Protein AF-A0A0C9QD74-F1 (afdb_monomer)

Structure (mmCIF, N/CA/C/O backbone):
data_AF-A0A0C9QD74-F1
#
_entry.id   AF-A0A0C9QD74-F1
#
loop_
_atom_site.group_PDB
_atom_site.id
_atom_site.type_symbol
_atom_site.label_atom_id
_atom_site.label_alt_id
_atom_site.label_comp_id
_atom_site.label_asym_id
_atom_site.label_entity_id
_atom_site.label_seq_id
_atom_site.pdbx_PDB_ins_code
_atom_site.Cartn_x
_atom_site.Cartn_y
_atom_site.Cartn_z
_atom_site.occupancy
_atom_site.B_iso_or_equiv
_atom_site.auth_seq_id
_atom_site.auth_comp_id
_atom_site.auth_asym_id
_atom_site.auth_atom_id
_atom_site.pdbx_PDB_model_num
ATOM 1 N N . MET A 1 1 ? 35.739 -13.649 -5.337 1.00 72.06 1 MET A N 1
ATOM 2 C CA . MET A 1 1 ? 34.705 -13.111 -6.242 1.00 72.06 1 MET A CA 1
ATOM 3 C C . MET A 1 1 ? 34.814 -11.606 -6.161 1.00 72.06 1 MET A C 1
ATOM 5 O O . MET A 1 1 ? 34.795 -11.092 -5.049 1.00 72.06 1 MET A O 1
ATOM 9 N N . ASP A 1 2 ? 35.013 -10.937 -7.292 1.00 87.44 2 ASP A N 1
ATOM 10 C CA . ASP A 1 2 ? 35.153 -9.480 -7.316 1.00 87.44 2 ASP A CA 1
ATOM 11 C C . ASP A 1 2 ? 33.812 -8.792 -7.042 1.00 87.44 2 ASP A C 1
ATOM 13 O O . ASP A 1 2 ? 32.740 -9.355 -7.281 1.00 87.44 2 ASP A O 1
ATOM 17 N N . MET A 1 3 ? 33.877 -7.567 -6.521 1.00 94.50 3 MET A N 1
ATOM 18 C CA . MET A 1 3 ? 32.694 -6.753 -6.242 1.00 94.50 3 MET A CA 1
ATOM 19 C C . MET A 1 3 ? 31.938 -6.413 -7.539 1.00 94.50 3 MET A C 1
ATOM 21 O O . MET A 1 3 ? 32.569 -6.096 -8.552 1.00 94.50 3 MET A O 1
ATOM 25 N N . PRO A 1 4 ? 30.590 -6.421 -7.534 1.00 94.62 4 PRO A N 1
ATOM 26 C CA . PRO A 1 4 ? 29.811 -6.018 -8.698 1.00 94.62 4 PRO A CA 1
ATOM 27 C C . PRO A 1 4 ? 29.978 -4.52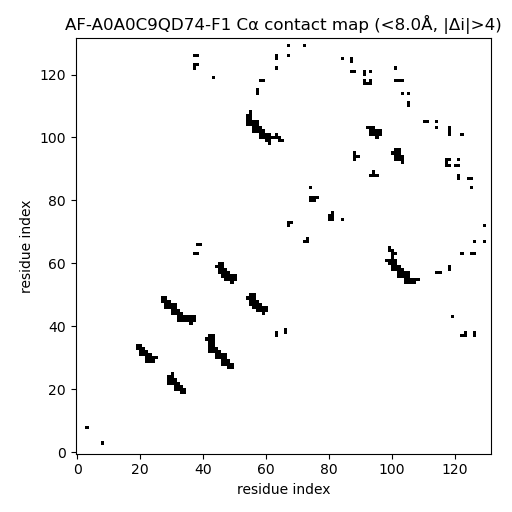1 -8.989 1.00 94.62 4 PRO A C 1
ATOM 29 O O . PRO A 1 4 ? 30.132 -3.701 -8.084 1.00 94.62 4 PRO A O 1
ATOM 32 N N . THR A 1 5 ? 29.879 -4.144 -10.264 1.00 97.69 5 THR A N 1
ATOM 33 C CA . THR A 1 5 ? 29.848 -2.730 -10.658 1.00 97.69 5 THR A CA 1
ATOM 34 C C . THR A 1 5 ? 28.522 -2.076 -10.258 1.00 97.69 5 THR A C 1
ATOM 36 O O . THR A 1 5 ? 27.486 -2.738 -10.160 1.00 97.69 5 THR A O 1
ATOM 39 N N . ILE A 1 6 ? 28.527 -0.750 -10.098 1.00 97.44 6 ILE A N 1
ATOM 40 C CA . ILE A 1 6 ? 27.317 0.044 -9.811 1.00 97.44 6 ILE A CA 1
ATOM 41 C C . ILE A 1 6 ? 26.217 -0.229 -10.850 1.00 97.44 6 ILE A C 1
ATOM 43 O O . ILE A 1 6 ? 25.050 -0.404 -10.504 1.00 97.44 6 ILE A O 1
ATOM 47 N N . GLU A 1 7 ? 26.589 -0.323 -12.126 1.00 97.69 7 GLU A N 1
ATOM 48 C CA . GLU A 1 7 ? 25.641 -0.569 -13.214 1.00 97.69 7 GLU A CA 1
ATOM 49 C C . GLU A 1 7 ? 25.074 -1.993 -13.197 1.00 97.69 7 GLU A C 1
ATOM 51 O O . GLU A 1 7 ? 23.898 -2.195 -13.503 1.00 97.69 7 GLU A O 1
ATOM 56 N N . ALA A 1 8 ? 25.872 -2.986 -12.791 1.00 97.31 8 ALA A N 1
ATOM 57 C CA . ALA A 1 8 ? 25.365 -4.336 -12.568 1.00 97.31 8 ALA A CA 1
ATOM 58 C C . ALA A 1 8 ? 24.344 -4.364 -11.417 1.00 97.31 8 ALA A C 1
ATOM 60 O O . ALA A 1 8 ? 23.284 -4.973 -11.563 1.00 97.31 8 ALA A O 1
ATOM 61 N N . LEU A 1 9 ? 24.616 -3.647 -10.320 1.00 97.06 9 LEU A N 1
ATOM 62 C CA . LEU A 1 9 ? 23.708 -3.553 -9.174 1.00 97.06 9 LEU A CA 1
ATOM 63 C C . LEU A 1 9 ? 22.372 -2.881 -9.541 1.00 97.06 9 LEU A C 1
ATOM 65 O O . LEU A 1 9 ? 21.308 -3.406 -9.210 1.00 97.06 9 LEU A O 1
ATOM 69 N N . LYS A 1 10 ? 22.406 -1.759 -10.275 1.00 97.38 10 LYS A N 1
ATOM 70 C CA . LYS A 1 10 ? 21.189 -1.075 -10.755 1.00 97.38 10 LYS A CA 1
ATOM 71 C C . LYS A 1 10 ? 20.342 -1.975 -11.655 1.00 97.38 10 LYS A C 1
ATOM 73 O O . LYS A 1 10 ? 19.129 -2.062 -11.468 1.00 97.38 10 LYS A O 1
ATOM 78 N N . ARG A 1 11 ? 20.971 -2.682 -12.602 1.00 97.25 11 ARG A N 1
ATOM 79 C CA . ARG A 1 11 ? 20.263 -3.614 -13.496 1.00 97.25 11 ARG A CA 1
ATOM 80 C C . ARG A 1 11 ? 19.639 -4.780 -12.743 1.00 97.25 11 ARG A C 1
ATOM 82 O O . ARG A 1 11 ? 18.509 -5.144 -13.048 1.00 97.25 11 ARG A O 1
ATOM 89 N N . ALA A 1 12 ? 20.341 -5.338 -11.756 1.00 96.88 12 ALA A N 1
ATOM 90 C CA . ALA A 1 12 ? 19.792 -6.399 -10.917 1.00 96.88 12 ALA A CA 1
ATOM 91 C C . ALA A 1 12 ? 18.524 -5.934 -10.183 1.00 96.88 12 ALA A C 1
ATOM 93 O O . ALA A 1 12 ? 17.531 -6.658 -10.168 1.00 96.88 12 ALA A O 1
ATOM 94 N N . ARG A 1 13 ? 18.522 -4.701 -9.651 1.00 94.50 13 ARG A N 1
ATOM 95 C CA . ARG A 1 13 ? 17.343 -4.111 -9.001 1.00 94.50 13 ARG A CA 1
ATOM 96 C C . ARG A 1 13 ? 16.164 -3.954 -9.962 1.00 94.50 13 ARG A C 1
ATOM 98 O O . ARG A 1 13 ? 15.072 -4.395 -9.628 1.00 94.50 13 ARG A O 1
ATOM 105 N N . ILE A 1 14 ? 16.377 -3.342 -11.127 1.00 94.38 14 ILE A N 1
ATOM 106 C CA . ILE A 1 14 ? 15.304 -3.115 -12.111 1.00 94.38 14 ILE A CA 1
ATOM 107 C C . ILE A 1 14 ? 14.739 -4.449 -12.600 1.00 94.38 14 ILE A C 1
ATOM 109 O O . ILE A 1 14 ? 13.527 -4.626 -12.619 1.00 94.38 14 ILE A O 1
ATOM 113 N N . LYS A 1 15 ? 15.614 -5.412 -12.918 1.00 96.25 15 LYS A N 1
ATOM 114 C CA . LYS A 1 15 ? 15.196 -6.751 -13.342 1.00 96.25 15 LYS A CA 1
ATOM 115 C C . LYS A 1 15 ? 14.334 -7.434 -12.285 1.00 96.25 15 LYS A C 1
ATOM 117 O O . LYS A 1 15 ? 13.350 -8.065 -12.636 1.00 96.25 15 LYS A O 1
ATOM 122 N N . TRP A 1 16 ? 14.703 -7.331 -11.008 1.00 95.56 16 TRP A N 1
ATOM 123 C CA . TRP A 1 16 ? 13.911 -7.921 -9.933 1.00 95.56 16 TRP A CA 1
ATOM 124 C C . TRP A 1 16 ? 12.519 -7.288 -9.830 1.00 95.56 16 TRP A C 1
ATOM 126 O O . TRP A 1 16 ? 11.547 -8.026 -9.712 1.00 95.56 16 TRP A O 1
ATOM 136 N N . LEU A 1 17 ? 12.412 -5.957 -9.925 1.00 91.31 17 LEU A N 1
ATOM 137 C CA . LEU A 1 17 ? 11.118 -5.262 -9.909 1.00 91.31 17 LEU A CA 1
ATOM 138 C C . LEU A 1 17 ? 10.221 -5.709 -11.073 1.00 91.31 17 LEU A C 1
ATOM 140 O O . LEU A 1 17 ? 9.054 -6.006 -10.857 1.00 91.31 17 LEU A O 1
ATOM 144 N N . ASP A 1 18 ? 10.789 -5.827 -12.273 1.00 90.69 18 ASP A N 1
ATOM 145 C CA . ASP A 1 18 ? 10.069 -6.225 -13.489 1.00 90.69 18 ASP A CA 1
ATOM 146 C C . ASP A 1 18 ? 9.487 -7.647 -13.406 1.00 90.69 18 ASP A C 1
ATOM 148 O O . ASP A 1 18 ? 8.350 -7.879 -13.801 1.00 90.69 18 ASP A O 1
ATOM 152 N N . VAL A 1 19 ? 10.241 -8.605 -12.852 1.00 93.31 19 VAL A N 1
ATOM 153 C CA . VAL A 1 19 ? 9.818 -10.021 -12.828 1.00 93.31 19 VAL A CA 1
ATOM 154 C C . VAL A 1 19 ? 9.078 -10.445 -11.561 1.00 93.31 19 VAL A C 1
ATOM 156 O O . VAL A 1 19 ? 8.443 -11.496 -11.562 1.00 93.31 19 VAL A O 1
ATOM 159 N N . SER A 1 20 ? 9.206 -9.695 -10.463 1.00 93.94 20 SER A N 1
ATOM 160 C CA . SER A 1 20 ? 8.637 -10.103 -9.165 1.00 93.94 20 SER A CA 1
ATOM 161 C C . SER A 1 20 ? 7.243 -9.536 -8.917 1.00 93.94 20 SER A C 1
ATOM 163 O O . SER A 1 20 ? 6.557 -9.982 -8.001 1.00 93.94 20 SER A O 1
ATOM 165 N N . PHE A 1 21 ? 6.838 -8.547 -9.709 1.00 94.69 21 PHE A N 1
ATOM 166 C CA . PHE A 1 21 ? 5.534 -7.908 -9.630 1.00 94.69 21 PHE A CA 1
ATOM 167 C C . PHE A 1 21 ? 4.640 -8.481 -10.725 1.00 94.69 21 PHE A C 1
ATOM 169 O O . PHE A 1 21 ? 5.105 -8.830 -11.809 1.00 94.69 21 PHE A O 1
ATOM 176 N N . SER A 1 22 ? 3.339 -8.559 -10.464 1.00 94.75 22 SER A N 1
ATOM 177 C CA . SER A 1 22 ? 2.361 -8.885 -11.500 1.00 94.75 22 SER A CA 1
ATOM 178 C C . SER A 1 22 ? 1.286 -7.818 -11.561 1.00 94.75 22 SER A C 1
ATOM 180 O O . SER A 1 22 ? 0.774 -7.401 -10.523 1.00 94.75 22 SER A O 1
ATOM 182 N N . TYR A 1 23 ? 0.925 -7.428 -12.777 1.00 96.06 23 TYR A N 1
ATOM 183 C CA . TYR A 1 23 ? -0.088 -6.421 -13.050 1.00 96.06 23 TYR A CA 1
ATOM 184 C C . TYR A 1 23 ? -1.223 -7.063 -13.838 1.00 96.06 23 TYR A C 1
ATOM 186 O O . TYR A 1 23 ? -0.972 -7.802 -14.795 1.00 96.06 23 TYR A O 1
ATOM 194 N N . LYS A 1 24 ? -2.469 -6.786 -13.460 1.00 97.06 24 LYS A N 1
ATOM 195 C CA . LYS A 1 24 ? -3.642 -7.178 -14.247 1.00 97.06 24 LYS A CA 1
ATOM 196 C C . LYS A 1 24 ? -4.519 -5.965 -14.469 1.00 97.06 24 LYS A C 1
ATOM 198 O O . LYS A 1 24 ? -5.001 -5.361 -13.515 1.00 97.06 24 LYS A O 1
ATOM 203 N N . ASP A 1 25 ? -4.751 -5.654 -15.735 1.00 96.69 25 ASP A N 1
ATOM 204 C CA . AS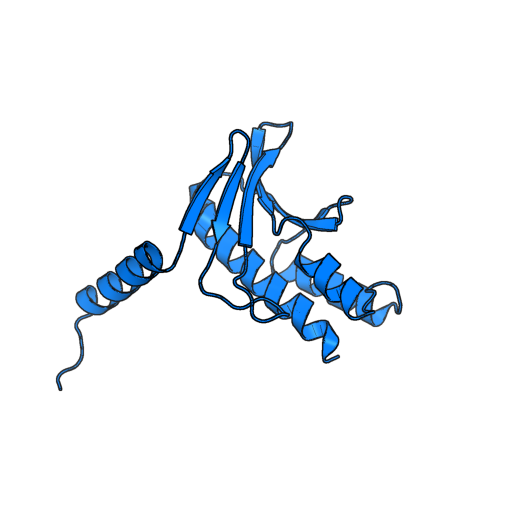P A 1 25 ? -5.751 -4.672 -16.117 1.00 96.69 25 ASP A CA 1
ATOM 205 C C . ASP A 1 25 ? -7.147 -5.245 -15.844 1.00 96.69 25 ASP A C 1
ATOM 207 O O . ASP A 1 25 ? -7.501 -6.339 -16.299 1.00 96.69 25 ASP A O 1
ATOM 211 N N . LYS A 1 26 ? -7.920 -4.520 -15.047 1.00 93.94 26 LYS A N 1
ATOM 212 C CA . LYS A 1 26 ? -9.352 -4.714 -14.868 1.00 93.94 26 LYS A CA 1
ATOM 213 C C . LYS A 1 26 ? -9.975 -3.447 -15.425 1.00 93.94 26 LYS A C 1
ATOM 215 O O . LYS A 1 26 ? -9.515 -2.365 -15.114 1.00 93.94 26 LYS A O 1
ATOM 220 N N . ASN A 1 27 ? -11.053 -3.552 -16.193 1.00 92.19 27 ASN A N 1
ATOM 221 C CA . ASN A 1 27 ? -11.663 -2.434 -16.933 1.00 92.19 27 ASN A CA 1
ATOM 222 C C . ASN A 1 27 ? -11.644 -1.040 -16.251 1.00 92.19 27 ASN A C 1
ATOM 224 O O . ASN A 1 27 ? -11.539 -0.030 -16.943 1.00 92.19 27 ASN A O 1
ATOM 228 N N . HIS A 1 28 ? -11.781 -0.971 -14.921 1.00 93.81 28 HIS A N 1
ATOM 229 C CA . HIS A 1 28 ? -11.806 0.275 -14.148 1.00 93.81 28 HIS A CA 1
ATOM 230 C C . HIS A 1 28 ? -10.600 0.503 -13.212 1.00 93.81 28 HIS A C 1
ATOM 232 O O . HIS A 1 28 ? -10.503 1.582 -12.628 1.00 93.81 28 HIS A O 1
ATOM 238 N N . PHE A 1 29 ? -9.693 -0.466 -13.054 1.00 97.25 29 PHE A N 1
ATOM 239 C CA . PHE A 1 29 ? -8.532 -0.380 -12.162 1.00 97.25 29 PHE A CA 1
ATOM 240 C C . PHE A 1 29 ? -7.416 -1.361 -12.551 1.00 97.25 29 PHE A C 1
ATOM 242 O O . PHE A 1 29 ? -7.651 -2.393 -13.164 1.00 97.25 29 PHE A O 1
ATOM 249 N N . ILE A 1 30 ? -6.186 -1.091 -12.131 1.00 98.06 30 ILE A N 1
ATOM 250 C CA . ILE A 1 30 ? -5.063 -2.018 -12.299 1.00 98.06 30 ILE A CA 1
ATOM 251 C C . ILE A 1 30 ? -4.812 -2.717 -10.963 1.00 98.06 30 ILE A C 1
ATOM 253 O O . ILE A 1 30 ? -4.528 -2.053 -9.971 1.00 98.06 30 ILE A O 1
ATOM 257 N N . GLU A 1 31 ? -4.900 -4.047 -10.944 1.00 97.69 31 GLU A N 1
ATOM 258 C CA . GLU A 1 31 ? -4.466 -4.892 -9.822 1.00 97.69 31 GLU A CA 1
ATOM 259 C C . GLU A 1 31 ? -2.940 -5.034 -9.885 1.00 97.69 31 GLU A C 1
ATOM 261 O O . GLU A 1 31 ? -2.391 -5.409 -10.925 1.00 97.69 31 GLU A O 1
ATOM 266 N N . ILE A 1 32 ? -2.263 -4.743 -8.778 1.00 97.12 32 ILE A N 1
ATOM 267 C CA . ILE A 1 32 ? -0.809 -4.790 -8.624 1.00 97.12 32 ILE A CA 1
ATOM 268 C C . ILE A 1 32 ? -0.507 -5.766 -7.494 1.00 97.12 32 ILE A C 1
ATOM 270 O O . ILE A 1 32 ? -0.810 -5.490 -6.340 1.00 97.12 32 ILE A O 1
ATOM 274 N N . ARG A 1 33 ? 0.109 -6.905 -7.802 1.00 95.25 33 ARG A N 1
ATOM 275 C CA . ARG A 1 33 ? 0.513 -7.891 -6.793 1.00 95.25 33 ARG A CA 1
ATOM 276 C C . ARG A 1 33 ? 2.023 -7.913 -6.658 1.00 95.25 33 ARG A C 1
ATOM 278 O O . ARG A 1 33 ? 2.741 -8.007 -7.655 1.00 95.25 33 ARG A O 1
ATOM 285 N N . MET A 1 34 ? 2.483 -7.837 -5.418 1.00 92.75 34 MET A N 1
ATOM 286 C CA . MET A 1 34 ? 3.871 -7.554 -5.065 1.00 92.75 34 MET A CA 1
ATOM 287 C C . MET A 1 34 ? 4.476 -8.742 -4.311 1.00 92.75 34 MET A C 1
ATOM 289 O O . MET A 1 34 ? 3.747 -9.470 -3.644 1.00 92.75 34 MET A O 1
ATOM 293 N N . PRO A 1 35 ? 5.798 -8.956 -4.345 1.00 91.94 35 PRO A N 1
ATOM 294 C CA . 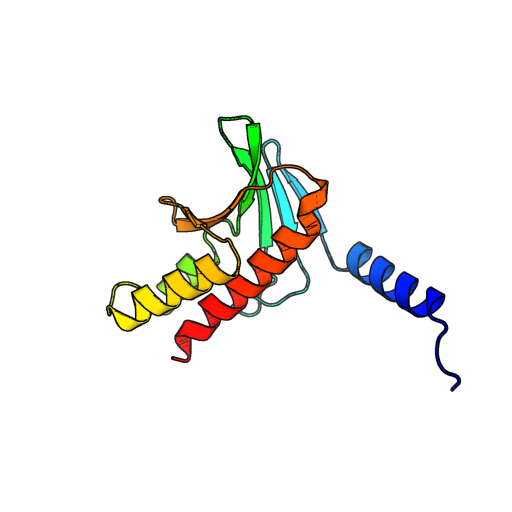PRO A 1 35 ? 6.445 -10.089 -3.678 1.00 91.94 35 PRO A CA 1
ATOM 295 C C . PRO A 1 35 ? 6.683 -9.836 -2.175 1.00 91.94 35 PRO A C 1
ATOM 297 O O . PRO A 1 35 ? 7.662 -10.330 -1.614 1.00 91.94 35 PRO A O 1
ATOM 300 N N . PHE A 1 36 ? 5.855 -9.008 -1.534 1.00 91.44 36 PHE A N 1
ATOM 301 C CA . PHE A 1 36 ? 5.986 -8.646 -0.123 1.00 91.44 36 PHE A CA 1
ATOM 302 C C . PHE A 1 36 ? 4.859 -9.295 0.675 1.00 91.44 36 PHE A C 1
ATOM 304 O O . PHE A 1 36 ? 3.715 -9.209 0.233 1.00 91.44 36 PHE A O 1
ATOM 311 N N . PRO A 1 37 ? 5.150 -9.932 1.820 1.00 88.81 37 PRO A N 1
ATOM 312 C CA . PRO A 1 37 ? 4.125 -10.588 2.612 1.00 88.81 37 PRO A CA 1
ATOM 313 C C . PRO A 1 37 ? 3.218 -9.565 3.308 1.00 88.81 37 PRO A C 1
ATOM 315 O O . PRO A 1 37 ? 3.691 -8.595 3.900 1.00 88.81 37 PRO A O 1
ATOM 318 N N . ALA A 1 38 ? 1.919 -9.820 3.239 1.00 86.50 38 ALA A N 1
ATOM 319 C CA . ALA A 1 38 ? 0.881 -9.273 4.093 1.00 86.50 38 ALA A CA 1
ATOM 320 C C . ALA A 1 38 ? 0.801 -10.084 5.400 1.00 86.50 38 ALA A C 1
ATOM 322 O O . ALA A 1 38 ? 1.610 -10.984 5.654 1.00 86.50 38 ALA A O 1
ATOM 323 N N . MET A 1 39 ? -0.187 -9.775 6.236 1.00 86.50 39 MET A N 1
ATOM 324 C CA . MET A 1 39 ? -0.316 -10.318 7.589 1.00 86.50 39 MET A CA 1
ATOM 325 C C . MET A 1 39 ? -0.503 -11.835 7.624 1.00 86.50 39 MET A C 1
ATOM 327 O O . MET A 1 39 ? 0.082 -12.513 8.466 1.00 86.50 39 MET A O 1
ATOM 331 N N . PHE A 1 40 ? -1.271 -12.381 6.680 1.00 86.25 40 PHE A N 1
ATOM 332 C CA . PHE A 1 40 ? -1.458 -13.826 6.530 1.00 86.25 40 PHE A CA 1
ATOM 333 C C . PHE A 1 40 ? -0.377 -14.503 5.672 1.00 86.25 40 PHE A C 1
ATOM 335 O O . PHE A 1 40 ? -0.541 -15.649 5.261 1.00 86.25 40 PHE A O 1
ATOM 342 N N . HIS A 1 41 ? 0.747 -13.819 5.424 1.00 80.12 41 HIS A N 1
ATOM 343 C CA . HIS A 1 41 ? 1.853 -14.265 4.568 1.00 80.12 41 HIS A CA 1
ATOM 344 C C . HIS A 1 41 ? 1.487 -14.504 3.095 1.00 80.12 41 HIS A C 1
ATOM 346 O O . HIS A 1 41 ? 2.283 -15.075 2.345 1.00 80.12 41 HIS A O 1
ATOM 352 N N . ASP A 1 42 ? 0.328 -14.016 2.661 1.00 84.25 42 ASP A N 1
ATOM 353 C CA . ASP A 1 42 ? 0.035 -13.821 1.248 1.00 84.25 42 ASP A CA 1
ATOM 354 C C . ASP A 1 42 ? 0.750 -12.576 0.716 1.00 84.25 42 ASP A C 1
ATOM 356 O O . ASP A 1 42 ? 1.237 -11.741 1.463 1.00 84.25 42 ASP A O 1
ATOM 360 N N . ASN A 1 43 ? 0.839 -12.439 -0.600 1.00 92.00 43 ASN A N 1
ATOM 361 C CA . ASN A 1 43 ? 1.431 -11.259 -1.229 1.00 92.00 43 ASN A CA 1
ATOM 362 C C . ASN A 1 43 ? 0.521 -10.027 -1.085 1.00 92.00 43 ASN A C 1
ATOM 364 O O . ASN A 1 43 ? -0.643 -10.092 -1.492 1.00 92.00 43 ASN A O 1
ATOM 368 N N . ILE A 1 44 ? 1.078 -8.892 -0.647 1.00 94.44 44 ILE A N 1
ATOM 369 C CA . ILE A 1 44 ? 0.417 -7.581 -0.692 1.00 94.44 44 ILE A CA 1
ATOM 370 C C . ILE A 1 44 ? -0.074 -7.321 -2.119 1.00 94.44 44 ILE A C 1
ATOM 372 O O . ILE A 1 44 ? 0.669 -7.466 -3.101 1.00 94.44 44 ILE A O 1
ATOM 376 N N . SER A 1 45 ? -1.344 -6.941 -2.210 1.00 95.00 45 SER A N 1
ATOM 377 C CA . SER A 1 45 ? -2.010 -6.563 -3.448 1.00 95.00 45 SER A CA 1
ATOM 378 C C . SER A 1 45 ? -2.572 -5.158 -3.292 1.00 95.00 45 SER A C 1
ATOM 380 O O . SER A 1 45 ? -3.193 -4.850 -2.283 1.00 95.00 45 SER A O 1
ATOM 382 N N . LEU A 1 46 ? -2.324 -4.314 -4.285 1.00 97.56 46 LEU A N 1
ATOM 383 C CA . LEU A 1 46 ? -2.813 -2.945 -4.354 1.00 97.56 46 LEU A CA 1
ATOM 384 C C . LEU A 1 46 ? -3.658 -2.771 -5.614 1.00 97.56 46 LEU A C 1
ATOM 386 O O . LEU A 1 46 ? -3.493 -3.498 -6.598 1.00 97.56 46 LEU A O 1
ATOM 390 N N . VAL A 1 47 ? -4.518 -1.760 -5.615 1.00 98.06 47 VAL A N 1
ATOM 391 C CA . VAL A 1 47 ? -5.286 -1.349 -6.789 1.00 98.06 47 VAL A CA 1
ATOM 392 C C . VAL A 1 47 ? -5.003 0.108 -7.131 1.00 98.06 47 VAL A C 1
ATOM 394 O O . VAL A 1 47 ? -4.984 0.976 -6.260 1.00 98.06 47 VAL A O 1
ATOM 397 N N . LEU A 1 48 ? -4.772 0.383 -8.417 1.00 98.19 48 LEU A N 1
ATOM 398 C CA . LEU A 1 48 ? -4.642 1.736 -8.956 1.00 98.19 48 LEU A CA 1
ATOM 399 C C . LEU A 1 48 ? -5.874 2.066 -9.801 1.00 98.19 48 LEU A C 1
ATOM 401 O O . LEU A 1 48 ? -6.129 1.411 -10.811 1.00 98.19 48 LEU A O 1
ATOM 405 N N . TYR A 1 49 ? -6.611 3.105 -9.429 1.00 96.81 49 TYR A N 1
ATOM 406 C CA . TYR A 1 49 ? -7.825 3.538 -10.124 1.00 96.81 49 TYR A CA 1
ATOM 407 C C . TYR A 1 49 ? -7.899 5.065 -10.208 1.00 96.81 49 TYR A C 1
ATOM 409 O O . TYR A 1 49 ? -6.987 5.772 -9.771 1.00 96.81 49 TYR A O 1
ATOM 417 N N . LYS A 1 50 ? -8.968 5.586 -10.818 1.00 95.56 50 LYS A N 1
ATOM 418 C CA . LYS A 1 50 ? -9.274 7.020 -10.811 1.00 95.56 50 LYS A CA 1
ATOM 419 C C . LYS A 1 50 ? -10.472 7.313 -9.918 1.00 95.56 50 LYS A C 1
ATOM 421 O O . LYS A 1 50 ? -11.489 6.635 -10.043 1.00 95.56 50 LYS A O 1
ATOM 426 N N . ASP A 1 51 ? -10.362 8.326 -9.060 1.00 92.56 51 ASP A N 1
ATOM 427 C CA . ASP A 1 51 ? -11.513 8.844 -8.312 1.00 92.56 51 ASP A CA 1
ATOM 428 C C . ASP A 1 51 ? -12.519 9.558 -9.237 1.00 92.56 51 ASP A C 1
ATOM 430 O O . ASP A 1 51 ? -12.286 9.724 -10.439 1.00 92.56 51 ASP A O 1
ATOM 434 N N . ALA A 1 52 ? -13.657 9.979 -8.676 1.00 91.56 52 ALA A N 1
ATOM 435 C CA . ALA A 1 52 ? -14.715 10.674 -9.417 1.00 91.56 52 ALA A CA 1
ATOM 436 C C . ALA A 1 52 ? -14.236 11.978 -10.085 1.00 91.56 52 ALA A C 1
ATOM 438 O O . ALA A 1 52 ? -14.778 12.379 -11.114 1.00 91.56 52 ALA A O 1
ATOM 439 N N . ASP A 1 53 ? -13.191 12.598 -9.536 1.00 91.56 53 ASP A N 1
ATOM 440 C CA . ASP A 1 53 ? -12.567 13.817 -10.048 1.00 91.56 53 ASP A CA 1
ATOM 441 C C . ASP A 1 53 ? -11.430 13.514 -11.052 1.00 91.56 53 ASP A C 1
ATOM 443 O O . ASP A 1 53 ? -10.753 14.421 -11.538 1.00 91.56 53 ASP A O 1
ATOM 447 N N . GLY A 1 54 ? -11.197 12.236 -11.375 1.00 91.44 54 GLY A N 1
ATOM 448 C CA . GLY A 1 54 ? -10.195 11.777 -12.334 1.00 91.44 54 GLY A CA 1
ATOM 449 C C . GLY A 1 54 ? -8.766 11.678 -11.790 1.00 91.44 54 GLY A C 1
ATOM 450 O O . GLY A 1 54 ? -7.842 11.430 -12.575 1.00 91.44 54 GLY A O 1
ATOM 451 N N . ASN A 1 55 ? -8.559 11.851 -10.483 1.00 92.94 55 ASN A N 1
ATOM 452 C CA . ASN A 1 55 ? -7.245 11.737 -9.851 1.00 92.94 55 ASN A CA 1
ATOM 453 C C . ASN A 1 55 ? -6.859 10.276 -9.658 1.00 92.94 55 ASN A C 1
ATOM 455 O O . ASN A 1 55 ? -7.711 9.437 -9.387 1.00 92.94 55 ASN A O 1
ATOM 459 N N . LEU A 1 56 ? -5.564 9.981 -9.745 1.00 97.12 56 LEU A N 1
ATOM 460 C CA . LEU A 1 56 ? -5.058 8.639 -9.484 1.00 97.12 56 LEU A CA 1
ATOM 461 C C . LEU A 1 56 ? -5.135 8.327 -7.987 1.00 97.12 56 LEU A C 1
ATOM 463 O O . LEU A 1 56 ? -4.680 9.118 -7.160 1.00 97.12 56 LEU A O 1
ATOM 467 N N . MET A 1 57 ? -5.664 7.155 -7.665 1.00 97.81 57 MET A N 1
ATOM 468 C CA . MET A 1 57 ? -5.781 6.618 -6.316 1.00 97.81 57 MET A CA 1
ATOM 469 C C . MET A 1 57 ? -5.085 5.267 -6.269 1.00 97.81 57 MET A C 1
ATOM 471 O O . MET A 1 57 ? -5.367 4.406 -7.100 1.00 97.81 57 MET A O 1
ATOM 475 N N . LEU A 1 58 ? -4.181 5.098 -5.310 1.00 98.44 58 LEU A N 1
ATOM 476 C CA . LEU A 1 58 ? -3.624 3.803 -4.942 1.00 98.44 58 LEU A CA 1
ATOM 477 C C . LEU A 1 58 ? -4.294 3.357 -3.644 1.00 98.44 58 LEU A C 1
ATOM 479 O O . LEU A 1 58 ? -4.377 4.153 -2.711 1.00 98.44 58 LEU A O 1
ATOM 483 N N . SER A 1 59 ? -4.771 2.121 -3.599 1.00 98.31 59 SER A N 1
ATOM 484 C CA . SER A 1 59 ? -5.512 1.559 -2.470 1.00 98.31 59 SER A CA 1
ATOM 485 C C . SER A 1 59 ? -5.042 0.140 -2.171 1.00 98.31 59 SER A C 1
ATOM 487 O O . SER A 1 59 ? -4.552 -0.548 -3.068 1.00 98.31 59 SER A O 1
ATOM 489 N N . ASP A 1 60 ? -5.186 -0.289 -0.922 1.00 97.56 60 ASP A N 1
ATOM 490 C CA . ASP A 1 60 ? -5.031 -1.682 -0.501 1.00 97.56 60 ASP A CA 1
ATOM 491 C C . ASP A 1 60 ? -6.327 -2.502 -0.629 1.00 97.56 60 ASP A C 1
ATOM 493 O O . ASP A 1 60 ? -6.356 -3.640 -0.176 1.00 97.56 60 ASP A O 1
ATOM 497 N N . ASP A 1 61 ? -7.393 -1.929 -1.203 1.00 96.94 61 ASP A N 1
ATOM 498 C CA . ASP A 1 61 ? -8.711 -2.563 -1.391 1.00 96.94 61 ASP A CA 1
ATOM 499 C C . ASP A 1 61 ? -9.359 -3.046 -0.072 1.00 96.94 61 ASP A C 1
ATOM 501 O O . ASP A 1 61 ? -10.211 -3.928 -0.067 1.00 96.94 61 ASP A O 1
ATOM 505 N N . GLY A 1 62 ? -8.945 -2.476 1.069 1.00 96.50 62 GLY A N 1
ATOM 506 C CA . GLY A 1 62 ? -9.491 -2.782 2.396 1.00 96.50 62 GLY A CA 1
ATOM 507 C C . GLY A 1 62 ? -8.902 -4.023 3.067 1.00 96.50 62 GLY A C 1
ATOM 508 O O . GLY A 1 62 ? -9.166 -4.251 4.251 1.00 96.50 62 GLY A O 1
ATOM 509 N N . TYR A 1 63 ? -8.044 -4.780 2.369 1.00 95.25 63 TYR A N 1
ATOM 510 C CA . TYR A 1 63 ? -7.488 -6.039 2.874 1.00 95.25 63 TYR A CA 1
ATOM 511 C C . TYR A 1 63 ? -6.832 -5.880 4.246 1.00 95.25 63 TYR A C 1
ATOM 513 O O . TYR A 1 63 ? -7.084 -6.690 5.132 1.00 95.25 63 TYR A O 1
ATOM 521 N N . THR A 1 64 ? -6.043 -4.826 4.476 1.00 95.31 64 THR A N 1
ATOM 522 C CA . THR A 1 64 ? -5.300 -4.688 5.741 1.00 95.31 64 THR A CA 1
ATOM 523 C C . THR A 1 64 ? -6.229 -4.634 6.954 1.00 95.31 64 THR A C 1
ATOM 525 O O . THR A 1 64 ? -5.966 -5.260 7.983 1.00 95.31 64 THR A O 1
ATOM 528 N N . MET A 1 65 ? -7.322 -3.876 6.850 1.00 95.19 65 MET A N 1
ATOM 529 C CA . MET A 1 65 ? -8.259 -3.701 7.958 1.00 95.19 65 MET A CA 1
ATOM 530 C C . MET A 1 65 ? -9.180 -4.912 8.124 1.00 95.19 65 MET A C 1
ATOM 532 O O . MET A 1 65 ? -9.493 -5.272 9.261 1.00 95.19 65 MET A O 1
ATOM 536 N N . ASP A 1 66 ? -9.545 -5.579 7.029 1.00 94.69 66 ASP A N 1
ATOM 537 C CA . ASP A 1 66 ? -10.311 -6.829 7.056 1.00 94.69 66 ASP A CA 1
ATOM 538 C C . ASP A 1 66 ? -9.512 -7.985 7.683 1.00 94.69 66 ASP A C 1
ATOM 540 O O . ASP A 1 66 ? -10.046 -8.759 8.488 1.00 94.69 66 ASP A O 1
ATOM 544 N N . GLU A 1 67 ? -8.213 -8.085 7.380 1.00 93.31 67 GLU A N 1
ATOM 545 C CA . GLU A 1 67 ? -7.312 -9.073 7.984 1.00 93.31 67 GLU A CA 1
ATOM 546 C C . GLU A 1 67 ? -7.172 -8.849 9.498 1.00 93.31 67 GLU A C 1
ATOM 548 O O . GLU A 1 67 ? -7.346 -9.782 10.289 1.00 93.31 67 GLU A O 1
ATOM 553 N N . LEU A 1 68 ? -6.950 -7.597 9.917 1.00 93.19 68 LEU A N 1
ATOM 554 C CA . LEU A 1 68 ? -6.945 -7.210 11.331 1.00 93.19 68 LEU A CA 1
ATOM 555 C C . LEU A 1 68 ? -8.265 -7.572 12.024 1.00 93.19 68 LEU A C 1
ATOM 557 O O . LEU A 1 68 ? -8.260 -8.188 13.094 1.00 93.19 68 LEU A O 1
ATOM 561 N N . GLY A 1 69 ? -9.396 -7.225 11.407 1.00 93.56 69 GLY A N 1
ATOM 562 C CA . GLY A 1 69 ? -10.725 -7.519 11.937 1.00 93.56 69 GLY A CA 1
ATOM 563 C C . GLY A 1 69 ? -10.974 -9.019 12.100 1.00 93.56 69 GLY A C 1
ATOM 564 O O . GLY A 1 69 ? -11.508 -9.448 13.124 1.00 93.56 69 GLY A O 1
ATOM 565 N N . THR A 1 70 ? -10.507 -9.834 11.149 1.00 93.00 70 THR A N 1
ATOM 566 C CA . THR A 1 70 ? -10.574 -11.306 11.212 1.00 93.00 70 THR A CA 1
ATOM 567 C C . THR A 1 70 ? -9.818 -11.866 12.420 1.00 93.00 70 THR A C 1
ATOM 569 O O . THR A 1 70 ? -10.232 -12.864 13.011 1.00 93.00 70 THR A O 1
ATOM 572 N N . LEU A 1 71 ? -8.744 -11.195 12.840 1.00 91.94 71 LEU A N 1
ATOM 573 C CA . LEU A 1 71 ? -7.963 -11.531 14.034 1.00 91.94 71 LEU A CA 1
ATOM 574 C C . LEU A 1 71 ? -8.520 -10.904 15.324 1.00 91.94 71 LEU A C 1
ATOM 576 O O . LEU A 1 71 ? -7.896 -10.996 16.382 1.00 91.94 71 LEU A O 1
ATOM 580 N N . GLY A 1 72 ? -9.707 -10.292 15.263 1.00 91.19 72 GLY A N 1
ATOM 581 C CA . GLY A 1 72 ? -10.376 -9.665 16.403 1.00 91.19 72 GLY A CA 1
ATOM 582 C C . GLY A 1 72 ? -9.786 -8.311 16.797 1.00 91.19 72 GLY A C 1
ATOM 583 O O . GLY A 1 72 ? -10.032 -7.836 17.908 1.00 91.19 72 GLY A O 1
ATOM 584 N N . PHE A 1 73 ? -8.994 -7.691 15.920 1.00 92.06 73 PHE A N 1
ATOM 585 C CA . PHE A 1 73 ? -8.403 -6.387 16.171 1.00 92.06 73 PHE A CA 1
ATOM 586 C C . PHE A 1 73 ? -9.346 -5.256 15.751 1.00 92.06 73 PHE A C 1
ATOM 588 O O . PHE A 1 73 ? -9.803 -5.197 14.615 1.00 92.06 73 PHE A O 1
ATOM 595 N N . ASP A 1 74 ? -9.574 -4.304 16.657 1.00 90.56 74 ASP A N 1
ATOM 596 C CA . ASP A 1 74 ? -10.292 -3.061 16.366 1.00 90.56 74 ASP A CA 1
ATOM 597 C C . ASP A 1 74 ? -9.508 -1.857 16.905 1.00 90.56 74 ASP A C 1
ATOM 599 O O . ASP A 1 74 ? -9.187 -1.755 18.099 1.00 90.56 74 ASP A O 1
ATOM 603 N N . THR A 1 75 ? -9.211 -0.916 16.004 1.00 88.62 75 THR A N 1
ATOM 604 C CA . THR A 1 75 ? -8.481 0.326 16.294 1.00 88.62 75 THR A CA 1
ATOM 605 C C . THR A 1 75 ? -9.219 1.217 17.294 1.00 88.62 75 THR A C 1
ATOM 607 O O . THR A 1 75 ? -8.579 2.007 17.991 1.00 88.62 75 THR A O 1
ATOM 610 N N . ASN A 1 76 ? -10.542 1.081 17.424 1.00 90.31 76 ASN A N 1
ATOM 611 C CA . ASN A 1 76 ? -11.382 1.903 18.296 1.00 90.31 76 ASN A CA 1
ATOM 612 C C . ASN A 1 76 ? -11.499 1.377 19.732 1.00 90.31 76 ASN A C 1
ATOM 614 O O . ASN A 1 76 ? -12.040 2.079 20.586 1.00 90.31 76 ASN A O 1
ATOM 618 N N . THR A 1 77 ? -10.940 0.204 20.036 1.00 90.50 77 THR A N 1
ATOM 619 C CA . THR A 1 77 ? -10.975 -0.385 21.390 1.00 90.50 77 THR A CA 1
ATOM 620 C C . THR A 1 77 ? -10.251 0.455 22.446 1.00 90.50 77 THR A C 1
ATOM 622 O O . THR A 1 77 ? -10.539 0.337 23.635 1.00 90.50 77 THR A O 1
ATOM 625 N N . SER A 1 78 ? -9.316 1.330 22.049 1.00 92.75 78 SER A N 1
ATOM 626 C CA . SER A 1 78 ? -8.716 2.308 22.961 1.00 92.75 78 SER A CA 1
ATOM 627 C C . SER A 1 78 ? -8.249 3.578 22.253 1.00 92.75 78 SER A C 1
ATOM 629 O O . SER A 1 78 ? -7.833 3.559 21.093 1.00 92.75 78 SER A O 1
ATOM 631 N N . VAL A 1 79 ? -8.212 4.685 23.003 1.00 94.50 79 VAL A N 1
ATOM 632 C CA . VAL A 1 79 ? -7.659 5.970 22.536 1.00 94.50 79 VAL A CA 1
ATOM 633 C C . VAL A 1 79 ? -6.208 5.815 22.072 1.00 94.50 79 VAL A C 1
ATOM 635 O O . VAL A 1 79 ? -5.821 6.400 21.065 1.00 94.50 79 VAL A O 1
ATOM 638 N N . LYS A 1 80 ? -5.410 4.995 22.771 1.00 92.81 80 LYS A N 1
ATOM 639 C CA . LYS A 1 80 ? -4.003 4.753 22.427 1.00 92.81 80 LYS A CA 1
ATOM 640 C C . LYS A 1 80 ? -3.864 4.037 21.081 1.00 92.81 80 LYS A C 1
ATOM 642 O O . LYS A 1 80 ? -3.064 4.481 20.263 1.00 92.81 80 LYS A O 1
ATOM 647 N N . ARG A 1 81 ? -4.653 2.980 20.833 1.00 93.00 81 ARG A N 1
ATOM 648 C CA . ARG A 1 81 ? -4.643 2.250 19.550 1.00 93.00 81 ARG A CA 1
ATOM 649 C C . ARG A 1 81 ? -5.084 3.145 18.400 1.00 93.00 81 ARG A C 1
ATOM 651 O O . ARG A 1 81 ? -4.374 3.238 17.405 1.00 93.00 81 ARG A O 1
ATOM 658 N N . LYS A 1 82 ? -6.190 3.870 18.574 1.00 95.31 82 LYS A N 1
ATOM 659 C CA . LYS A 1 82 ? -6.689 4.809 17.565 1.00 95.31 82 LYS A CA 1
ATOM 660 C C . LYS A 1 82 ? -5.671 5.898 17.245 1.00 95.31 82 LYS A C 1
ATOM 662 O O . LYS A 1 82 ? -5.473 6.234 16.082 1.00 95.31 82 LYS A O 1
ATOM 667 N N . LYS A 1 83 ? -5.002 6.436 18.271 1.00 95.75 83 LYS A N 1
ATOM 668 C CA . LYS A 1 83 ? -3.945 7.429 18.081 1.00 95.75 83 LYS A CA 1
ATOM 669 C C . LYS A 1 83 ? -2.764 6.843 17.307 1.00 95.75 83 LYS A C 1
ATOM 671 O O . LYS A 1 83 ? -2.347 7.463 16.342 1.00 95.75 83 LYS A O 1
ATOM 676 N N . TYR A 1 84 ? -2.266 5.669 17.702 1.00 95.12 84 TYR A N 1
ATOM 677 C CA . TYR A 1 84 ? -1.159 5.009 17.005 1.00 95.12 84 TYR A CA 1
ATOM 678 C C . TYR A 1 84 ? -1.494 4.777 15.530 1.00 95.12 84 TYR A C 1
ATOM 680 O O . TYR A 1 84 ? -0.722 5.182 14.674 1.00 95.12 84 TYR A O 1
ATOM 688 N N . PHE A 1 85 ? -2.678 4.227 15.242 1.00 97.12 85 PHE A N 1
ATOM 689 C CA . PHE A 1 85 ? -3.154 4.024 13.874 1.00 97.12 85 PHE A CA 1
ATOM 690 C C . PHE A 1 85 ? -3.122 5.334 13.075 1.00 97.12 85 PHE A C 1
ATOM 692 O O . PHE A 1 85 ? -2.452 5.417 12.053 1.00 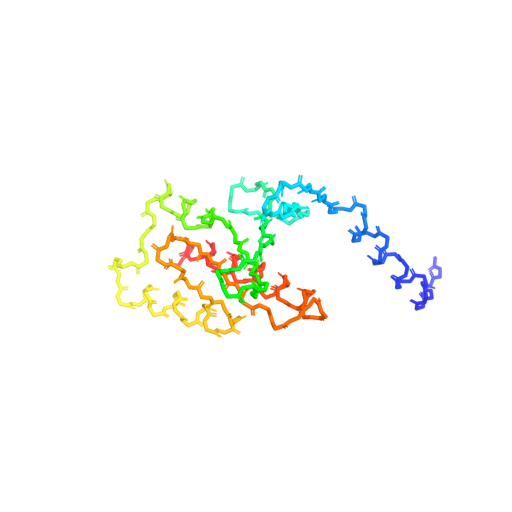97.12 85 PHE A O 1
ATOM 699 N N . ASN A 1 86 ? -3.757 6.392 13.587 1.00 97.44 86 ASN A N 1
ATOM 700 C CA . ASN A 1 86 ? -3.802 7.688 12.907 1.00 97.44 86 ASN A CA 1
ATOM 701 C C . ASN A 1 86 ? -2.413 8.324 12.719 1.00 97.44 86 ASN A C 1
ATOM 703 O O . ASN A 1 86 ? -2.150 8.908 11.670 1.00 97.44 86 ASN A O 1
ATOM 707 N N . ASP A 1 87 ? -1.529 8.220 13.716 1.00 97.56 87 ASP A N 1
ATOM 708 C CA . ASP A 1 87 ? -0.154 8.718 13.623 1.00 97.56 87 ASP A CA 1
ATOM 709 C C . ASP A 1 87 ? 0.634 7.945 12.547 1.00 97.56 87 ASP A C 1
ATOM 711 O O . ASP A 1 87 ? 1.360 8.555 11.759 1.00 97.56 87 ASP A O 1
ATOM 715 N N . THR A 1 88 ? 0.462 6.618 12.479 1.00 97.62 88 THR A N 1
ATOM 716 C CA . THR A 1 88 ? 1.059 5.761 11.447 1.00 97.62 88 THR A CA 1
ATOM 717 C C . THR A 1 88 ? 0.585 6.184 10.059 1.00 97.62 88 THR A C 1
ATOM 719 O O . THR A 1 88 ? 1.426 6.476 9.209 1.00 97.62 88 THR A O 1
ATOM 722 N N . LEU A 1 89 ? -0.729 6.313 9.840 1.00 98.38 89 LEU A N 1
ATOM 723 C CA . LEU A 1 89 ? -1.280 6.772 8.559 1.00 98.38 89 LEU A CA 1
ATOM 724 C C . LEU A 1 89 ? -0.704 8.135 8.145 1.00 98.38 89 LEU A C 1
ATOM 726 O O . LEU A 1 89 ? -0.219 8.301 7.023 1.00 98.38 89 LEU A O 1
ATOM 730 N N . LEU A 1 90 ? -0.689 9.096 9.076 1.00 98.19 90 LEU A N 1
ATOM 731 C CA . LEU A 1 90 ? -0.182 10.446 8.834 1.00 98.19 90 LEU A CA 1
ATOM 732 C C . LEU A 1 90 ? 1.299 10.441 8.437 1.00 98.19 90 LEU A C 1
ATOM 734 O O . LEU A 1 90 ? 1.691 11.180 7.535 1.00 98.19 90 LEU A O 1
ATOM 738 N N . SER A 1 91 ? 2.116 9.603 9.080 1.00 97.75 91 SER A N 1
ATOM 739 C CA . SER A 1 91 ? 3.559 9.533 8.821 1.00 97.75 91 SER A CA 1
ATOM 740 C C . SER A 1 91 ? 3.906 9.063 7.401 1.00 97.75 91 SER A C 1
ATOM 742 O O . SER A 1 91 ? 4.908 9.507 6.838 1.00 97.75 91 SER A O 1
ATOM 744 N N . PHE A 1 92 ? 3.045 8.243 6.790 1.00 98.12 92 PHE A N 1
ATOM 745 C CA . PHE A 1 92 ? 3.200 7.766 5.414 1.00 98.12 92 PHE A CA 1
ATOM 746 C C . PHE A 1 92 ? 2.364 8.540 4.387 1.00 98.12 92 PHE A C 1
ATOM 748 O O . PHE A 1 92 ? 2.509 8.304 3.190 1.00 98.12 92 PHE A O 1
ATOM 755 N N . GLY A 1 93 ? 1.529 9.491 4.819 1.00 97.62 93 GLY A N 1
ATOM 756 C CA . GLY A 1 93 ? 0.616 10.218 3.931 1.00 97.62 93 GLY A CA 1
ATOM 757 C C . GLY A 1 93 ? -0.550 9.364 3.422 1.00 97.62 93 GLY A C 1
ATOM 758 O O . GLY A 1 93 ? -1.082 9.642 2.348 1.00 97.62 93 GLY A O 1
ATOM 759 N N . VAL A 1 94 ? -0.928 8.333 4.181 1.00 98.56 94 VAL A N 1
ATOM 760 C CA . VAL A 1 94 ? -2.044 7.428 3.887 1.00 98.56 94 VAL A CA 1
ATOM 761 C C . VAL A 1 94 ? -3.329 7.967 4.509 1.00 98.56 94 VAL A C 1
ATOM 763 O O . VAL A 1 94 ? -3.323 8.569 5.583 1.00 98.56 94 VAL A O 1
ATOM 766 N N . GLN A 1 95 ? -4.448 7.751 3.828 1.00 98.06 95 GLN A N 1
ATOM 767 C CA . GLN A 1 95 ? -5.788 8.066 4.306 1.00 98.06 95 GLN A CA 1
ATOM 768 C C . GLN A 1 95 ? -6.571 6.778 4.532 1.00 98.06 95 GLN A C 1
ATOM 770 O O . GLN A 1 95 ? -6.495 5.861 3.720 1.00 98.06 95 GLN A O 1
ATOM 775 N N . TYR A 1 96 ? -7.360 6.737 5.603 1.00 97.81 96 TYR A N 1
ATOM 776 C CA . TYR A 1 96 ? -8.334 5.673 5.823 1.00 97.81 96 TYR A CA 1
ATOM 777 C C . TYR A 1 96 ? -9.687 6.105 5.262 1.00 97.81 96 TYR A C 1
ATOM 779 O O . TYR A 1 96 ? -10.317 7.031 5.785 1.00 97.81 96 TYR A O 1
ATOM 787 N N . ALA A 1 97 ? -10.094 5.490 4.156 1.00 95.62 97 ALA A N 1
ATOM 788 C CA . ALA A 1 97 ? -11.337 5.804 3.476 1.00 95.62 97 ALA A CA 1
ATOM 789 C C . ALA A 1 97 ? -12.5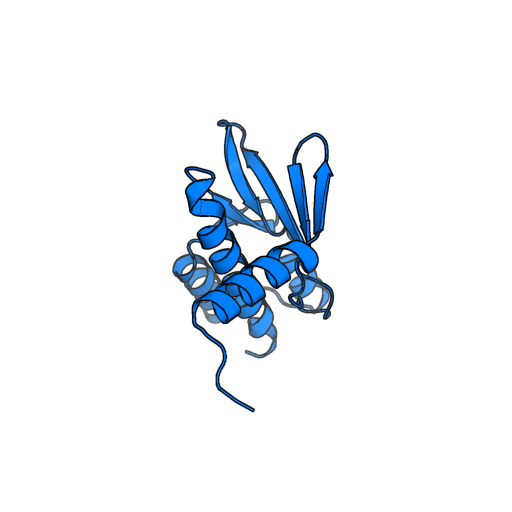46 5.285 4.277 1.00 95.62 97 ALA A C 1
ATOM 791 O O . ALA A 1 97 ? -12.449 4.260 4.955 1.00 95.62 97 ALA A O 1
ATOM 792 N N . PRO A 1 98 ? -13.727 5.926 4.168 1.00 93.00 98 PRO A N 1
ATOM 793 C CA . PRO A 1 98 ? -14.952 5.428 4.800 1.00 93.00 98 PRO A CA 1
ATOM 794 C C . PRO A 1 98 ? -15.357 4.010 4.370 1.00 93.00 98 PRO A C 1
ATOM 796 O O . PRO A 1 98 ? -16.132 3.367 5.070 1.00 93.00 98 PRO A O 1
ATOM 799 N N . THR A 1 99 ? -14.854 3.541 3.224 1.00 92.81 99 THR A N 1
ATOM 800 C CA . THR A 1 99 ? -15.048 2.187 2.688 1.00 92.81 99 THR A CA 1
ATOM 801 C C . THR A 1 99 ? -14.205 1.121 3.389 1.00 92.81 99 THR A C 1
ATOM 803 O O . THR A 1 99 ? -14.453 -0.055 3.165 1.00 92.81 99 THR A O 1
ATOM 806 N N . GLY A 1 100 ? -13.255 1.504 4.250 1.00 95.12 100 GLY A N 1
ATOM 807 C CA . GLY A 1 100 ? -12.340 0.571 4.918 1.00 95.12 100 GLY A CA 1
ATOM 808 C C . GLY A 1 100 ? -10.957 0.468 4.266 1.00 95.12 100 GLY A C 1
ATOM 809 O O . GLY A 1 100 ? -10.107 -0.269 4.753 1.00 95.12 100 GLY A O 1
ATOM 810 N N . GLU A 1 101 ? -10.702 1.228 3.203 1.00 97.94 101 GLU A N 1
ATOM 811 C CA . GLU A 1 101 ? -9.452 1.164 2.440 1.00 97.94 101 GLU A CA 1
ATOM 812 C C . GLU A 1 101 ? -8.355 2.085 2.996 1.00 97.94 101 GLU A C 1
ATOM 814 O O . GLU A 1 101 ? -8.616 3.222 3.408 1.00 97.94 101 GLU A O 1
ATOM 819 N N . LEU A 1 102 ? -7.103 1.637 2.925 1.00 98.44 102 LEU A N 1
ATOM 820 C CA . LEU A 1 102 ? -5.912 2.468 3.071 1.00 98.44 102 LEU A CA 1
ATOM 821 C C . LEU A 1 102 ? -5.509 3.011 1.701 1.00 98.44 102 LEU A C 1
ATOM 823 O O . LEU A 1 102 ? -5.153 2.262 0.795 1.00 98.44 102 LEU A O 1
ATOM 827 N N . THR A 1 103 ? -5.546 4.333 1.548 1.00 98.50 103 THR A N 1
ATOM 828 C CA . THR A 1 103 ? -5.419 4.985 0.241 1.00 98.50 103 THR A CA 1
ATOM 829 C C . THR A 1 103 ? -4.354 6.075 0.213 1.00 98.50 103 THR A C 1
ATOM 831 O O . THR A 1 103 ? -4.119 6.779 1.196 1.00 98.50 103 THR A O 1
ATOM 834 N N . 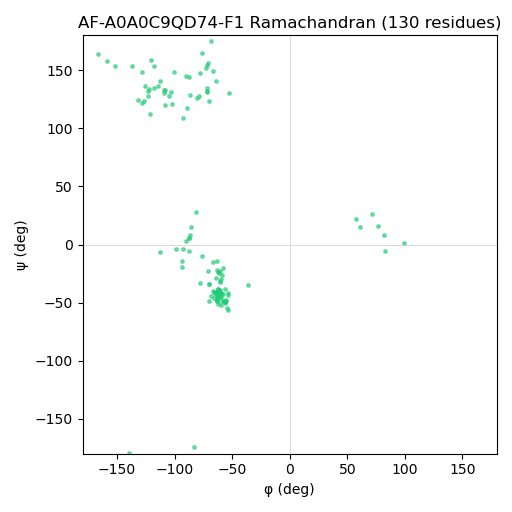ILE A 1 104 ? -3.727 6.257 -0.949 1.00 98.44 104 ILE A N 1
ATOM 835 C CA . ILE A 1 104 ? -2.901 7.421 -1.276 1.00 98.44 104 ILE A CA 1
ATOM 836 C C . ILE A 1 104 ? -3.406 8.024 -2.583 1.00 98.44 104 ILE A C 1
ATOM 838 O O . ILE A 1 104 ? -3.429 7.372 -3.628 1.00 98.44 104 ILE A O 1
ATOM 842 N N . LYS A 1 105 ? -3.753 9.311 -2.537 1.00 97.44 105 LYS A N 1
ATOM 843 C CA . LYS A 1 105 ? -4.059 10.111 -3.724 1.00 97.44 105 LYS A CA 1
ATOM 844 C C . LYS A 1 105 ? -2.769 10.587 -4.382 1.00 97.44 105 LYS A C 1
ATOM 846 O O . LYS A 1 105 ? -1.941 11.238 -3.743 1.00 97.44 105 LYS A O 1
ATOM 851 N N . LEU A 1 106 ? -2.607 10.304 -5.671 1.00 95.31 106 LEU A N 1
ATOM 852 C CA . LEU A 1 106 ? -1.429 10.687 -6.440 1.00 95.31 106 LEU A CA 1
ATOM 853 C C . LEU A 1 106 ? -1.754 11.870 -7.360 1.00 95.31 106 LEU A C 1
ATOM 855 O O . LEU A 1 106 ? -2.674 11.778 -8.175 1.00 95.31 106 LEU A O 1
ATOM 859 N N . PRO A 1 107 ? -0.964 12.957 -7.325 1.00 88.31 107 PRO A N 1
ATOM 860 C CA . PRO A 1 107 ? -1.156 14.077 -8.244 1.00 88.31 107 PRO A CA 1
ATOM 861 C C . PRO A 1 107 ? -0.756 13.725 -9.686 1.00 88.31 107 PRO A C 1
ATOM 863 O O . PRO A 1 107 ? -1.196 14.376 -10.629 1.00 88.31 107 PRO A O 1
ATOM 866 N N . SER A 1 108 ? 0.108 12.720 -9.875 1.00 92.38 108 SER A N 1
ATOM 867 C CA . SER A 1 108 ? 0.544 12.232 -11.185 1.00 92.38 108 SER A CA 1
ATOM 868 C C . SER A 1 108 ? 1.258 10.882 -11.076 1.00 92.38 108 SER A C 1
ATOM 870 O O . SER A 1 108 ? 1.734 10.493 -10.006 1.00 92.38 108 SER A O 1
ATOM 872 N N . LEU A 1 109 ? 1.401 10.185 -12.209 1.00 94.69 109 LEU A N 1
ATOM 873 C CA . LEU A 1 109 ? 2.071 8.882 -12.281 1.00 94.69 109 LEU A CA 1
ATOM 874 C C . LEU A 1 109 ? 3.553 8.937 -11.863 1.00 94.69 109 LEU A C 1
ATOM 876 O O . LEU A 1 109 ? 4.091 7.947 -11.384 1.00 94.69 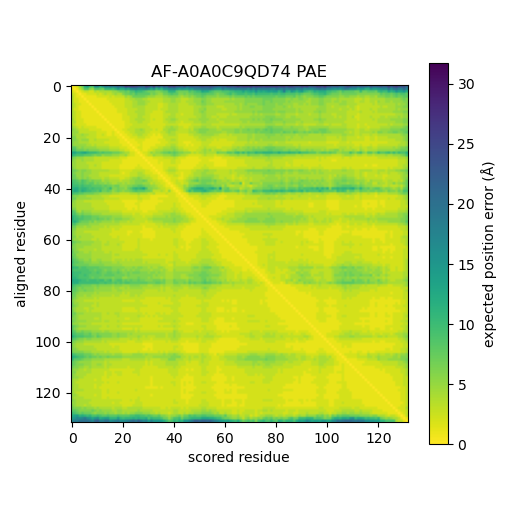109 LEU A O 1
ATOM 880 N N . SER A 1 110 ? 4.223 10.092 -11.963 1.00 95.94 110 SER A N 1
ATOM 881 C CA . SER A 1 110 ? 5.625 10.220 -11.530 1.00 95.94 110 SER A CA 1
ATOM 882 C C . SER A 1 110 ? 5.814 10.067 -10.017 1.00 95.94 110 SER A C 1
ATOM 884 O O . SER A 1 110 ? 6.935 9.854 -9.558 1.00 95.94 110 SER A O 1
ATOM 886 N N . LYS A 1 111 ? 4.730 10.153 -9.235 1.00 96.12 111 LYS A N 1
ATOM 887 C CA . LYS A 1 111 ? 4.723 9.898 -7.789 1.00 96.12 111 LYS A CA 1
ATOM 888 C C . LYS A 1 111 ? 4.383 8.456 -7.421 1.00 96.12 111 LYS A C 1
ATOM 890 O O . LYS A 1 111 ? 4.469 8.120 -6.246 1.00 96.12 111 LYS A O 1
ATOM 895 N N . TYR A 1 112 ? 4.062 7.609 -8.400 1.00 95.88 112 TYR A N 1
ATOM 896 C CA . TYR A 1 112 ? 3.625 6.231 -8.177 1.00 95.88 112 TYR A CA 1
ATOM 897 C C . TYR A 1 112 ? 4.588 5.427 -7.309 1.00 95.88 112 TYR A C 1
ATOM 899 O O . TYR A 1 112 ? 4.191 4.967 -6.250 1.00 95.88 112 TYR A O 1
ATOM 907 N N . ALA A 1 113 ? 5.864 5.331 -7.692 1.00 94.75 113 ALA A N 1
ATOM 908 C CA . ALA A 1 113 ? 6.829 4.516 -6.952 1.00 94.75 113 ALA A CA 1
ATOM 909 C C . ALA A 1 113 ? 7.013 4.977 -5.492 1.00 94.75 113 ALA A C 1
ATOM 911 O O . ALA A 1 113 ? 7.260 4.166 -4.604 1.00 94.75 113 ALA A O 1
ATOM 912 N N . GLN A 1 114 ? 6.885 6.284 -5.236 1.00 96.75 114 GLN A N 1
ATOM 913 C CA . GLN A 1 114 ? 6.944 6.826 -3.880 1.00 96.75 114 GLN A CA 1
ATOM 914 C C . GLN A 1 114 ? 5.696 6.434 -3.078 1.00 96.75 114 GLN A C 1
ATOM 916 O O . GLN A 1 114 ? 5.835 5.939 -1.964 1.00 96.75 114 GLN A O 1
ATOM 921 N N . ALA A 1 115 ? 4.505 6.632 -3.648 1.00 97.88 115 ALA A N 1
ATOM 922 C CA . ALA A 1 115 ? 3.238 6.277 -3.012 1.00 97.88 115 ALA A CA 1
ATOM 923 C C . ALA A 1 115 ? 3.132 4.766 -2.757 1.00 97.88 115 ALA A C 1
ATOM 925 O O . ALA A 1 115 ? 2.713 4.349 -1.687 1.00 97.88 115 ALA A O 1
ATOM 926 N N . GLU A 1 116 ? 3.575 3.949 -3.709 1.00 96.81 116 GLU A N 1
ATOM 927 C CA . GLU A 1 116 ? 3.630 2.495 -3.583 1.00 96.81 116 GLU A CA 1
ATOM 928 C C . GLU A 1 116 ? 4.462 2.077 -2.362 1.00 96.81 116 GLU A C 1
ATOM 930 O O . GLU A 1 116 ? 3.980 1.340 -1.503 1.00 96.81 116 GLU A O 1
ATOM 935 N N . LEU A 1 117 ? 5.677 2.617 -2.223 1.00 96.31 117 LEU A N 1
ATOM 936 C CA . LEU A 1 117 ? 6.525 2.336 -1.066 1.00 96.31 117 LEU A CA 1
ATOM 937 C C . LEU A 1 117 ? 5.901 2.828 0.250 1.00 96.31 117 LEU A C 1
ATOM 939 O O . LEU A 1 117 ? 5.944 2.108 1.245 1.00 96.31 117 LEU A O 1
ATOM 943 N N . GLN A 1 118 ? 5.323 4.033 0.256 1.00 98.00 118 GLN A N 1
ATOM 944 C CA . GLN A 1 118 ? 4.655 4.598 1.432 1.00 98.00 118 GLN A CA 1
ATOM 945 C C . GLN A 1 118 ? 3.487 3.726 1.896 1.00 98.00 118 GLN A C 1
ATOM 947 O O . GLN A 1 118 ? 3.369 3.449 3.089 1.00 98.0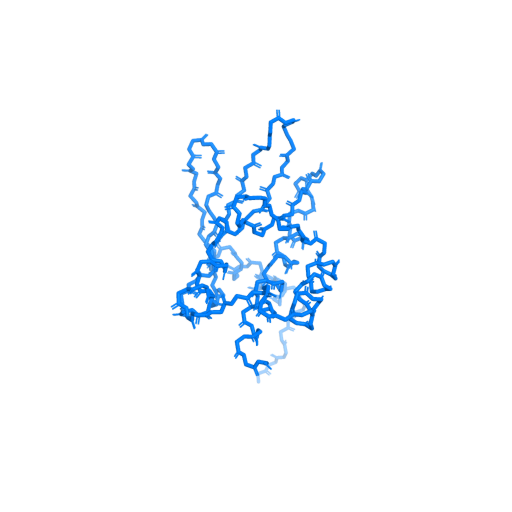0 118 GLN A O 1
ATOM 952 N N . LEU A 1 119 ? 2.651 3.268 0.962 1.00 98.25 119 LEU A N 1
ATOM 953 C CA . LEU A 1 119 ? 1.497 2.441 1.283 1.00 98.25 119 LEU A CA 1
ATOM 954 C C . LEU A 1 119 ? 1.928 1.063 1.791 1.00 98.25 119 LEU A C 1
ATOM 956 O O . LEU A 1 119 ? 1.433 0.646 2.830 1.00 98.25 119 LEU A O 1
ATOM 960 N N . ILE A 1 120 ? 2.907 0.402 1.156 1.00 96.62 120 ILE A N 1
ATOM 961 C CA . ILE A 1 120 ? 3.448 -0.875 1.663 1.00 96.62 120 ILE A CA 1
ATOM 962 C C . ILE A 1 120 ? 3.966 -0.724 3.096 1.00 96.62 120 ILE A C 1
ATOM 964 O O . ILE A 1 120 ? 3.626 -1.526 3.960 1.00 96.62 120 ILE A O 1
ATOM 968 N N . GLN A 1 121 ? 4.784 0.301 3.363 1.00 96.75 121 GLN A N 1
ATOM 969 C CA . GLN A 1 121 ? 5.348 0.524 4.698 1.00 96.75 121 GLN A CA 1
ATOM 970 C C . GLN A 1 121 ? 4.255 0.789 5.737 1.00 96.75 121 GLN A C 1
ATOM 972 O O . GLN A 1 121 ? 4.333 0.286 6.859 1.00 96.75 121 GLN A O 1
ATOM 977 N N . CYS A 1 122 ? 3.222 1.537 5.347 1.00 97.88 122 CYS A N 1
ATOM 978 C CA . CYS A 1 122 ? 2.059 1.777 6.184 1.00 97.88 122 CYS A CA 1
ATOM 979 C C . CYS A 1 122 ? 1.296 0.483 6.486 1.00 97.88 122 CYS A C 1
ATOM 981 O O . CYS A 1 122 ? 1.041 0.214 7.656 1.00 97.88 122 CYS A O 1
ATOM 983 N N . ILE A 1 123 ? 1.003 -0.338 5.471 1.00 96.88 123 ILE A N 1
ATOM 984 C CA . ILE A 1 123 ? 0.339 -1.644 5.616 1.00 96.88 123 ILE A CA 1
ATOM 985 C C . ILE A 1 123 ? 1.114 -2.528 6.594 1.00 96.88 123 ILE A C 1
ATOM 987 O O . ILE A 1 123 ? 0.530 -3.056 7.538 1.00 96.88 123 ILE A O 1
ATOM 991 N N . THR A 1 124 ? 2.436 -2.645 6.424 1.00 94.62 124 THR A N 1
ATOM 992 C CA . THR A 1 124 ? 3.281 -3.437 7.331 1.00 94.62 124 THR A CA 1
ATOM 993 C C . THR A 1 124 ? 3.187 -2.930 8.771 1.00 94.62 124 THR A C 1
ATOM 995 O O . THR A 1 124 ? 2.933 -3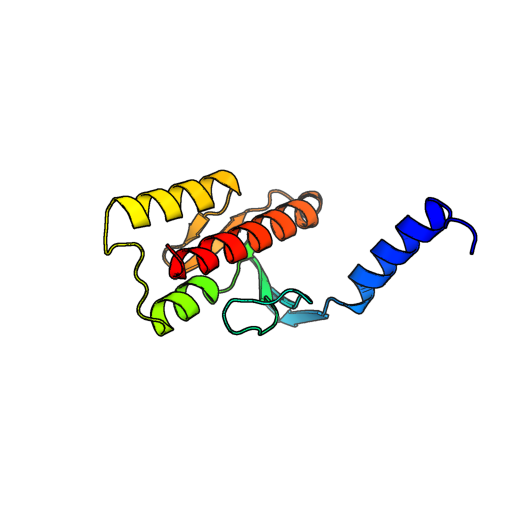.712 9.681 1.00 94.62 124 THR A O 1
ATOM 998 N N . GLN A 1 125 ? 3.320 -1.618 8.989 1.00 95.44 125 GLN A N 1
ATOM 999 C CA . GLN A 1 125 ? 3.289 -1.054 10.340 1.00 95.44 125 GLN A CA 1
ATOM 1000 C C . GLN A 1 125 ? 1.897 -1.109 10.991 1.00 95.44 125 GLN A C 1
ATOM 1002 O O . GLN A 1 125 ? 1.789 -1.275 12.207 1.00 95.44 125 GLN A O 1
ATOM 1007 N N . VAL A 1 126 ? 0.826 -0.970 10.207 1.00 95.62 126 VAL A N 1
ATOM 1008 C CA . VAL A 1 126 ? -0.546 -1.188 10.684 1.00 95.62 126 VAL A CA 1
ATOM 1009 C C . VAL A 1 126 ? -0.739 -2.658 11.059 1.00 95.62 126 VAL A C 1
ATOM 1011 O O . VAL A 1 126 ? -1.315 -2.943 12.107 1.00 95.62 126 VAL A O 1
ATOM 1014 N N . GLY A 1 127 ? -0.197 -3.591 10.274 1.00 92.44 127 GLY A N 1
ATOM 1015 C CA . GLY A 1 127 ? -0.249 -5.015 10.592 1.00 92.44 127 GLY A CA 1
ATOM 1016 C C . GLY A 1 127 ? 0.472 -5.385 11.890 1.00 92.44 127 GLY A C 1
ATOM 1017 O O . GLY A 1 127 ? -0.055 -6.154 12.697 1.00 92.44 127 GLY A O 1
ATOM 1018 N N . ASP A 1 128 ? 1.615 -4.753 12.161 1.00 89.94 128 ASP A N 1
ATOM 1019 C CA . ASP A 1 128 ? 2.379 -4.941 13.402 1.00 89.94 128 ASP A CA 1
ATOM 1020 C C . ASP A 1 128 ? 1.615 -4.504 14.667 1.00 89.94 128 ASP A C 1
ATOM 1022 O O . ASP A 1 128 ? 1.991 -4.878 15.782 1.00 89.94 128 ASP A O 1
ATOM 1026 N N . MET A 1 129 ? 0.507 -3.760 14.538 1.00 90.00 129 MET A N 1
ATOM 1027 C CA . MET A 1 129 ? -0.315 -3.360 15.685 1.00 90.00 129 MET A CA 1
ATOM 1028 C C . MET A 1 129 ? -0.894 -4.551 16.462 1.00 90.00 129 MET A C 1
ATOM 1030 O O . MET A 1 129 ? -1.181 -4.396 17.653 1.00 90.00 129 MET A O 1
ATOM 1034 N N . LEU A 1 130 ? -1.030 -5.732 15.845 1.00 84.31 130 LEU A N 1
ATOM 1035 C CA . LEU A 1 130 ? -1.421 -6.968 16.541 1.00 84.31 130 LEU A CA 1
ATOM 1036 C C . LEU A 1 130 ? -0.454 -7.366 17.656 1.00 84.31 130 LEU A C 1
ATOM 1038 O O . LEU A 1 130 ? -0.867 -7.974 18.641 1.00 84.31 130 LEU A O 1
ATOM 1042 N N . ALA A 1 131 ? 0.824 -7.022 17.509 1.00 77.81 131 ALA A N 1
ATOM 1043 C CA . ALA A 1 131 ? 1.865 -7.328 18.481 1.00 77.81 131 ALA A CA 1
ATOM 1044 C C . ALA A 1 131 ? 2.006 -6.252 19.581 1.00 77.81 131 ALA A C 1
ATOM 1046 O O . ALA A 1 131 ? 2.928 -6.334 20.395 1.00 77.81 131 ALA A O 1
ATOM 1047 N N . THR A 1 132 ? 1.117 -5.246 19.613 1.00 62.78 132 THR A N 1
ATOM 1048 C CA . THR A 1 132 ? 1.147 -4.098 20.548 1.00 62.78 132 THR A CA 1
ATOM 1049 C C . THR A 1 132 ? -0.056 -4.055 21.476 1.00 62.78 132 THR A C 1
ATOM 1051 O O . THR A 1 132 ? 0.102 -3.593 22.629 1.00 62.78 132 THR A O 1
#

Radius of gyration: 16.65 Å; Cα contacts (8 Å, |Δi|>4): 178; chains: 1; bounding box: 50×28×40 Å

Mean predicted aligned error: 3.62 Å

Organism: NCBI:txid1435038

Nearest PDB structures (foldseek):
  3fa9-assembly2_B  TM=6.320E-01  e=6.180E+00  Homo sapiens
  2frs-assembly2_B  TM=6.353E-01  e=7.884E+00  Homo sapiens
  6z2u-assembly1_A  TM=6.292E-01  e=8.905E+00  Homo sapiens

Sequence (132 aa):
MDMPTIEALKRARIKWLDVSFSYKDKNHFIEIRMPFPAMFHDNISLVLYKDADGNLMLSDDGYTMDELGTLGFDTNTSVKRKKYFNDTLLSFGVQYAPTGELTIKLPSLSKYAQAELQLIQCITQVGDMLAT

Secondary structure (DSSP, 8-state):
-PPPPHHHHHHHHHHHHHHH-EEEEETTEEEEEEEEE-TTSSEEEEEEEE-TTS-EEEE-TTHHHHHHHHTT--GGG-HHHHHHHHHHHHHHT-EE-TTS-EEEEESSGGGHHHHHHHHHHHHHHHHGGGG-

Solvent-accessible surface area (backbone atoms only — not comparable to full-atom values): 7549 Å² total; per-residue (Å²): 134,83,83,81,51,73,69,55,53,53,50,53,52,53,53,47,57,66,72,52,43,48,77,42,88,42,104,76,35,36,40,39,37,37,84,45,70,41,91,87,65,44,60,38,52,35,37,42,34,60,48,100,88,65,44,41,32,40,28,38,82,21,49,68,54,51,54,39,42,75,73,72,50,62,54,80,80,38,73,67,49,37,48,50,53,54,52,48,30,58,76,47,62,40,43,79,44,98,87,49,24,49,29,35,79,38,98,47,78,91,45,43,72,59,50,53,52,30,50,53,54,37,51,53,57,60,55,53,53,81,84,108

Foldseek 3Di:
DDDDDPVVVVVVVVVCQVPQWDWDDDPFWIKIWGNDQALVGGTQIWIWGADPVRWIKIKSQLVLVVVCVVVVDDQVPDPVSVVQLVVLCVVLVWDQDPSNITMHTDNDPVCVVSNVVSSVSSSVSSSCSVVD

InterPro domains:
  IPR014960 Domain of unknown function DUF1828 [PF08861] (35-126)

pLDDT: mean 94.08, std 4.99, range [62.78, 98.56]